Protein AF-A0A2I1K704-F1 (afdb_monomer)

Radius of gyration: 17.43 Å; Cα contacts (8 Å, |Δi|>4): 120; chains: 1; bounding box: 38×27×49 Å

Solvent-accessible surface area (backbone atoms only — not comparable to full-atom values): 9064 Å² total; per-residue (Å²): 136,83,79,51,75,68,55,53,51,51,34,57,56,40,32,76,75,56,49,44,52,71,34,35,68,72,48,46,39,66,59,34,56,77,68,71,54,87,78,80,78,61,71,91,63,57,50,34,64,41,24,32,30,24,40,39,27,51,38,53,75,79,45,90,46,68,68,57,39,50,52,35,50,53,33,17,44,50,34,57,73,78,40,94,66,55,69,71,59,50,54,39,32,54,50,34,51,50,54,52,49,56,50,53,49,52,53,49,50,55,49,52,69,75,55,69,80,70,80,62,92,59,81,52,71,57,58,52,54,53,51,48,41,58,75,68,40,57,91,47,40,70,60,48,54,53,52,53,53,56,49,55,51,56,58,65,74,73,110

Secondary structure (DSSP, 8-state):
-PPPHHHHHHHHHHHHTT--HHHHHHS-HHHHHHTT------GGG--HHHHHHHHHTTGGGG---HHHHHHHHHHHHHHHHHS---HHHHHHHHHHHHHHHHHHHHHHHHHHHHTTS---SS--HHHHHHHHHHHH-GGGHHHHHHHHHHHHHHHHHT-

Sequence (159 aa):
MTLSTLEKKRLIIACQFGHYFELVKTLPYQELQVNHIHITFNFKNIDTQVAFYMVVNGYLEAFSSSYQQETLLINANQYRQEHRVKVDDLDAFLDAIWTFYCQKMSEAETLSQKQGTIIQRHGSPKKLWNRLMEEQVPELETKRQAFLKAREVDETFKK

Foldseek 3Di:
DDDDPVRQVVQLVVLQVLPQQVVLQHAAPVVCVVVVNQGDHDLVSQALNSLLSCLLRQVLVSDPDPVSSLVSLQSVLVDVVVDPDDPVSVVSNVVSLVVVLVVQVVVQVVCCVVPPDPPPPPPRSNVVSVVSCVVRPVVCVVVVVVVVVVVVVVVVVVD

Mean predicted aligned error: 7.0 Å

pLDDT: mean 84.79, std 13.32, range [41.91, 97.06]

Nearest PDB structures (foldseek):
  2g3b-assembly1_A  TM=3.876E-01  e=5.326E+00  Rhodococcus jostii RHA1

Structure (mmCIF, N/CA/C/O backbone):
data_AF-A0A2I1K704-F1
#
_entry.id   AF-A0A2I1K704-F1
#
loop_
_atom_site.group_PDB
_atom_site.id
_atom_site.type_symbol
_atom_site.label_atom_id
_atom_site.label_alt_id
_atom_site.label_comp_id
_atom_site.label_asym_id
_atom_site.label_entity_id
_atom_site.label_seq_id
_atom_site.pdbx_PDB_ins_code
_atom_site.Cartn_x
_atom_site.Cartn_y
_atom_site.Cartn_z
_atom_site.occupancy
_atom_site.B_iso_or_equiv
_atom_site.auth_seq_id
_atom_site.auth_comp_id
_atom_site.auth_asym_id
_atom_site.auth_atom_id
_atom_site.pdbx_PDB_model_num
ATOM 1 N N . MET A 1 1 ? 0.895 -12.780 -17.506 1.00 48.69 1 MET A N 1
ATOM 2 C CA . MET A 1 1 ? 2.220 -13.182 -18.030 1.00 48.69 1 MET A CA 1
ATOM 3 C C . MET A 1 1 ? 3.218 -13.056 -16.893 1.00 48.69 1 MET A C 1
ATOM 5 O O . MET A 1 1 ? 3.200 -12.033 -16.225 1.00 48.69 1 MET A O 1
ATOM 9 N N . THR A 1 2 ? 4.025 -14.078 -16.626 1.00 70.38 2 THR A N 1
ATOM 10 C CA . THR A 1 2 ? 5.072 -14.032 -15.592 1.00 70.38 2 THR A CA 1
ATOM 11 C C . THR A 1 2 ? 6.338 -13.399 -16.164 1.00 70.38 2 THR A C 1
ATOM 13 O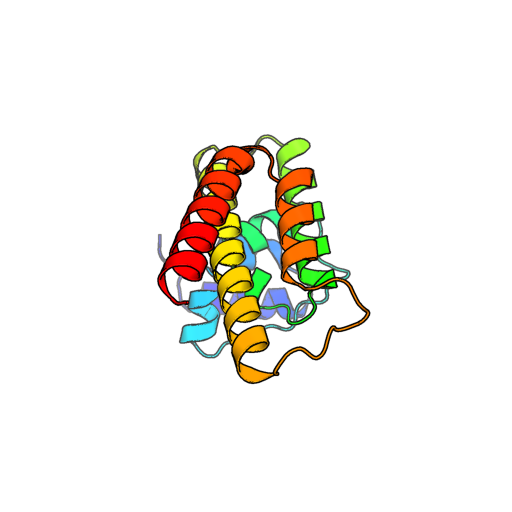 O . THR A 1 2 ? 6.835 -13.876 -17.184 1.00 70.38 2 THR A O 1
ATOM 16 N N . LEU A 1 3 ? 6.859 -12.353 -15.518 1.00 78.62 3 LEU A N 1
ATOM 17 C CA . LEU A 1 3 ? 8.123 -11.717 -15.904 1.00 78.62 3 LEU A CA 1
ATOM 18 C C . LEU A 1 3 ? 9.283 -12.719 -15.856 1.00 78.62 3 LEU A C 1
ATOM 20 O O . LEU A 1 3 ? 9.408 -13.494 -14.902 1.00 78.62 3 LEU A O 1
ATOM 24 N N . SER A 1 4 ? 10.166 -12.659 -16.850 1.00 87.38 4 SER A N 1
ATOM 25 C CA . SER A 1 4 ? 11.418 -13.411 -16.849 1.00 87.38 4 SER A CA 1
ATOM 26 C C . SER A 1 4 ? 12.365 -12.920 -15.749 1.00 87.38 4 SER A C 1
ATOM 28 O O . SER A 1 4 ? 12.327 -11.765 -15.314 1.00 87.38 4 SER A O 1
ATOM 30 N N . THR A 1 5 ? 13.290 -13.781 -15.324 1.00 84.94 5 THR A N 1
ATOM 31 C CA . THR A 1 5 ? 14.311 -13.437 -14.320 1.00 84.94 5 THR A CA 1
ATOM 32 C C . THR A 1 5 ? 15.142 -12.216 -14.724 1.00 84.94 5 THR A C 1
ATOM 34 O O . THR A 1 5 ? 15.524 -11.415 -13.871 1.00 84.94 5 THR A O 1
ATOM 37 N N . LEU A 1 6 ? 15.429 -12.055 -16.021 1.00 88.25 6 LEU A N 1
ATOM 38 C CA . LEU A 1 6 ? 16.191 -10.915 -16.530 1.00 88.25 6 LEU A CA 1
ATOM 39 C C . LEU A 1 6 ? 15.402 -9.607 -16.394 1.00 88.25 6 LEU A C 1
ATOM 41 O O . LEU A 1 6 ? 15.970 -8.599 -15.977 1.00 88.25 6 LEU A O 1
ATOM 45 N N . GLU A 1 7 ? 14.108 -9.621 -16.712 1.00 89.06 7 GLU A N 1
ATOM 46 C CA . GLU A 1 7 ? 13.237 -8.447 -16.586 1.00 89.06 7 GLU A CA 1
ATOM 47 C C . GLU A 1 7 ? 13.098 -8.021 -15.127 1.00 89.06 7 GLU A C 1
ATOM 49 O O . GLU A 1 7 ? 13.314 -6.852 -14.815 1.00 89.06 7 GLU A O 1
ATOM 54 N N . LYS A 1 8 ? 12.871 -8.974 -14.215 1.00 88.00 8 LYS A N 1
ATOM 55 C CA . LYS A 1 8 ? 12.820 -8.694 -12.771 1.00 88.00 8 LYS A CA 1
ATOM 56 C C . LYS A 1 8 ? 14.097 -8.012 -12.282 1.00 88.00 8 LYS A C 1
ATOM 58 O O . LYS A 1 8 ? 14.034 -6.979 -11.622 1.00 88.00 8 LYS A O 1
ATOM 63 N N . LYS A 1 9 ? 15.270 -8.535 -12.662 1.00 88.81 9 LYS A N 1
ATOM 64 C CA . LYS A 1 9 ? 16.565 -7.929 -12.306 1.00 88.81 9 LYS A CA 1
ATOM 65 C C . LYS A 1 9 ? 16.701 -6.501 -12.830 1.00 88.81 9 LYS A C 1
ATOM 67 O O . LYS A 1 9 ? 17.164 -5.635 -12.094 1.00 88.81 9 LYS A O 1
ATOM 72 N N . ARG A 1 10 ? 16.291 -6.241 -14.076 1.00 91.69 10 ARG A N 1
ATOM 73 C CA . ARG A 1 10 ? 16.336 -4.891 -14.662 1.00 91.69 10 ARG A CA 1
ATOM 74 C C . ARG A 1 10 ? 15.466 -3.908 -13.885 1.00 91.69 10 ARG A C 1
ATOM 76 O O . ARG A 1 10 ? 15.933 -2.813 -13.591 1.00 91.69 10 ARG A O 1
ATOM 83 N N . LEU A 1 11 ? 14.253 -4.313 -13.509 1.00 92.19 11 LEU A N 1
ATOM 84 C CA . LEU A 1 11 ? 13.343 -3.481 -12.719 1.00 92.19 11 LEU A CA 1
ATOM 85 C C . LEU A 1 11 ? 13.914 -3.161 -11.331 1.00 92.19 11 LEU A C 1
ATOM 87 O O . LEU A 1 11 ? 13.887 -2.009 -10.902 1.00 92.19 11 LEU A O 1
ATOM 91 N N . ILE A 1 12 ? 14.498 -4.157 -10.658 1.00 90.75 12 ILE A N 1
ATOM 92 C CA . ILE A 1 12 ? 15.136 -3.972 -9.345 1.00 90.75 12 ILE A CA 1
ATOM 93 C C . ILE A 1 12 ? 16.312 -2.994 -9.439 1.00 90.75 12 ILE A C 1
ATOM 95 O O . ILE A 1 12 ? 16.435 -2.100 -8.605 1.00 90.75 12 ILE A O 1
ATOM 99 N N . ILE A 1 13 ? 17.157 -3.128 -10.467 1.00 91.12 13 ILE A N 1
ATOM 100 C CA . ILE A 1 13 ? 18.277 -2.206 -10.698 1.00 91.12 13 ILE A CA 1
ATOM 101 C C . ILE A 1 13 ? 17.754 -0.792 -10.969 1.00 91.12 13 ILE A C 1
ATOM 103 O O . ILE A 1 13 ? 18.241 0.158 -10.366 1.00 91.12 13 ILE A O 1
ATOM 107 N N . ALA A 1 14 ? 16.735 -0.637 -11.819 1.00 90.94 14 ALA A N 1
ATOM 108 C CA . ALA A 1 14 ? 16.152 0.667 -12.138 1.00 90.94 14 ALA A CA 1
ATOM 109 C C . ALA A 1 14 ? 15.610 1.387 -10.887 1.00 90.94 14 ALA A C 1
ATOM 111 O O . ALA A 1 14 ? 15.775 2.601 -10.744 1.00 90.94 14 ALA A O 1
ATOM 112 N N . CYS A 1 15 ? 15.055 0.638 -9.930 1.00 90.88 15 CYS A N 1
ATOM 113 C CA . CYS A 1 15 ? 14.593 1.194 -8.659 1.00 90.88 15 CYS A CA 1
ATOM 114 C C . CYS A 1 15 ? 15.715 1.823 -7.831 1.00 90.88 15 CYS A C 1
ATOM 116 O O . CYS A 1 15 ? 15.479 2.820 -7.154 1.00 90.88 15 CYS A O 1
ATOM 118 N N . GLN A 1 16 ? 16.950 1.324 -7.916 1.00 87.50 16 GLN A N 1
ATOM 119 C CA . GLN A 1 16 ? 18.082 1.942 -7.211 1.00 87.50 16 GLN A CA 1
ATOM 120 C C . GLN A 1 16 ? 18.359 3.377 -7.688 1.00 87.50 16 GLN A C 1
ATOM 122 O O . GLN A 1 16 ? 18.922 4.174 -6.941 1.00 87.50 16 GLN A O 1
ATOM 127 N N . PHE A 1 17 ? 17.904 3.728 -8.893 1.00 89.75 17 PHE A N 1
ATOM 128 C CA . PHE A 1 17 ? 18.030 5.062 -9.485 1.00 89.75 17 PHE A CA 1
ATOM 129 C C . PHE A 1 17 ? 16.760 5.915 -9.358 1.00 89.75 17 PHE A C 1
ATOM 131 O O . PHE A 1 17 ? 16.688 7.000 -9.926 1.00 89.75 17 PHE A O 1
ATOM 138 N N . GLY A 1 18 ? 15.751 5.458 -8.611 1.00 88.94 18 GLY A N 1
ATOM 139 C CA . GLY A 1 18 ? 14.495 6.192 -8.438 1.00 88.94 18 GLY A CA 1
ATOM 140 C C . GLY A 1 18 ? 13.419 5.887 -9.480 1.00 88.94 18 GLY A C 1
ATOM 141 O O . GLY A 1 18 ? 12.355 6.495 -9.441 1.00 88.94 18 GLY A O 1
ATOM 142 N N . HIS A 1 19 ? 13.649 4.939 -10.392 1.00 92.75 19 HIS A N 1
ATOM 143 C CA . HIS A 1 19 ? 12.646 4.526 -11.376 1.00 92.75 19 HIS A CA 1
ATOM 144 C C . HIS A 1 19 ? 11.745 3.431 -10.797 1.00 92.75 19 HIS A C 1
ATOM 146 O O . HIS A 1 19 ? 11.935 2.245 -11.059 1.00 92.75 19 HIS A O 1
ATOM 152 N N . TYR A 1 20 ? 10.779 3.836 -9.973 1.00 94.44 20 TYR A N 1
ATOM 153 C CA . TYR A 1 20 ? 9.946 2.902 -9.208 1.00 94.44 20 TYR A CA 1
ATOM 154 C C . TYR A 1 20 ? 8.745 2.358 -9.975 1.00 94.44 20 TYR A C 1
ATOM 156 O O . TYR A 1 20 ? 8.358 1.216 -9.746 1.00 94.44 20 TYR A O 1
ATOM 164 N N . PHE A 1 21 ? 8.164 3.159 -10.871 1.00 94.62 21 PHE A N 1
ATOM 165 C CA . PHE A 1 21 ? 6.852 2.894 -11.465 1.00 94.62 21 PHE A CA 1
ATOM 166 C C . PHE A 1 21 ? 6.711 1.486 -12.059 1.00 94.62 21 PHE A C 1
ATOM 168 O O . PHE A 1 21 ? 5.820 0.738 -11.665 1.00 94.62 21 PHE A O 1
ATOM 175 N N . GLU A 1 22 ? 7.618 1.097 -12.956 1.00 93.81 22 GLU A N 1
ATOM 176 C CA . GLU A 1 22 ? 7.535 -0.203 -13.627 1.00 93.81 22 GLU A CA 1
ATOM 177 C C . GLU A 1 22 ? 7.684 -1.376 -12.652 1.00 93.81 22 GLU A C 1
ATOM 179 O O . GLU A 1 22 ? 7.024 -2.396 -12.822 1.00 93.81 22 GLU A O 1
ATOM 184 N N . LEU A 1 23 ? 8.490 -1.240 -11.593 1.00 94.25 23 LEU A N 1
ATOM 185 C CA . LEU A 1 23 ? 8.593 -2.276 -10.566 1.00 94.25 23 LEU A CA 1
ATOM 186 C C . LEU A 1 23 ? 7.288 -2.384 -9.774 1.00 94.25 23 LEU A C 1
ATOM 188 O O . LEU A 1 23 ? 6.709 -3.464 -9.700 1.00 94.25 23 LEU A O 1
ATOM 192 N N . VAL A 1 24 ? 6.813 -1.273 -9.207 1.00 94.38 24 VAL A N 1
ATOM 193 C CA . VAL A 1 24 ? 5.660 -1.292 -8.292 1.00 94.38 24 VAL A CA 1
ATOM 194 C C . VAL A 1 24 ? 4.355 -1.621 -9.003 1.00 94.38 24 VAL A C 1
ATOM 196 O O . VAL A 1 24 ? 3.417 -2.062 -8.359 1.00 94.38 24 VAL A O 1
ATOM 199 N N . LYS A 1 25 ? 4.287 -1.429 -10.322 1.00 93.06 25 LYS A N 1
ATOM 200 C CA . LYS A 1 25 ? 3.149 -1.816 -11.158 1.00 93.06 25 LYS A CA 1
ATOM 201 C C . LYS A 1 25 ? 3.146 -3.304 -11.516 1.00 93.06 25 LYS A C 1
ATOM 203 O O . LYS A 1 25 ? 2.088 -3.845 -11.823 1.00 93.06 25 LYS A O 1
ATOM 208 N N . THR A 1 26 ? 4.308 -3.956 -11.534 1.00 91.31 26 THR A N 1
ATOM 209 C CA . THR A 1 26 ? 4.448 -5.313 -12.088 1.00 91.31 26 THR A CA 1
ATOM 210 C C . THR A 1 26 ? 4.749 -6.387 -11.054 1.00 91.31 26 THR A C 1
ATOM 212 O O . THR A 1 26 ? 4.374 -7.538 -11.268 1.00 91.31 26 THR A O 1
ATOM 215 N N . LEU A 1 27 ? 5.421 -6.038 -9.955 1.00 92.00 27 LEU A N 1
ATOM 216 C CA . LEU A 1 27 ? 5.839 -6.980 -8.923 1.00 92.00 27 LEU A CA 1
ATOM 217 C C . LEU A 1 27 ? 5.154 -6.652 -7.594 1.00 92.00 27 LEU A C 1
ATOM 219 O O . LEU A 1 27 ? 5.372 -5.559 -7.066 1.00 92.00 27 LEU A O 1
ATOM 223 N N . PRO A 1 28 ? 4.383 -7.586 -7.013 1.00 93.31 28 PRO A N 1
ATOM 224 C CA . PRO A 1 28 ? 3.888 -7.472 -5.647 1.00 93.31 28 PRO A CA 1
ATOM 225 C C . PRO A 1 28 ? 5.029 -7.398 -4.630 1.00 93.31 28 PRO A C 1
ATOM 227 O O . PRO A 1 28 ? 6.036 -8.099 -4.761 1.00 93.31 28 PRO A O 1
ATOM 230 N N . TYR A 1 29 ? 4.860 -6.609 -3.567 1.00 93.56 29 TYR A N 1
ATOM 231 C CA . TYR A 1 29 ? 5.883 -6.472 -2.527 1.00 93.56 29 TYR A CA 1
ATOM 232 C C . TYR A 1 29 ? 6.218 -7.810 -1.846 1.00 93.56 29 TYR A C 1
ATOM 234 O O . TYR A 1 29 ? 7.386 -8.103 -1.581 1.00 93.56 29 TYR A O 1
ATOM 242 N N . GLN A 1 30 ? 5.215 -8.671 -1.653 1.00 92.06 30 GLN A N 1
ATOM 243 C CA . GLN A 1 30 ? 5.392 -10.013 -1.092 1.00 92.06 30 GLN A CA 1
ATOM 244 C C . GLN A 1 30 ? 6.373 -10.867 -1.910 1.00 92.06 30 GLN A C 1
ATOM 246 O O . GLN A 1 30 ? 7.143 -11.644 -1.349 1.00 92.06 30 GLN A O 1
ATOM 251 N N . GLU A 1 31 ? 6.399 -10.711 -3.236 1.00 91.88 31 GLU A N 1
ATOM 252 C CA . GLU A 1 31 ? 7.345 -11.444 -4.077 1.00 91.88 31 GLU A CA 1
ATOM 253 C C . GLU A 1 31 ? 8.789 -11.005 -3.799 1.00 91.88 31 GLU A C 1
ATOM 255 O O . GLU A 1 31 ? 9.693 -11.841 -3.747 1.00 91.88 31 GLU A O 1
ATOM 260 N N . LEU A 1 32 ? 9.018 -9.713 -3.551 1.00 91.31 32 LEU A N 1
ATOM 261 C CA . LEU A 1 32 ? 10.335 -9.216 -3.151 1.00 91.31 32 LEU A CA 1
ATOM 262 C C . LEU A 1 32 ? 10.744 -9.775 -1.786 1.00 91.31 32 LEU A C 1
ATOM 264 O O . LEU A 1 32 ? 11.887 -10.202 -1.626 1.00 91.31 32 LEU A O 1
ATOM 268 N N . GLN A 1 33 ? 9.809 -9.841 -0.833 1.00 91.94 33 GLN A N 1
ATOM 269 C CA . GLN A 1 33 ? 10.060 -10.409 0.494 1.00 91.94 33 GLN A CA 1
ATOM 270 C C . GLN A 1 33 ? 10.444 -11.895 0.427 1.00 91.94 33 GLN A C 1
ATOM 272 O O . GLN A 1 33 ? 11.455 -12.286 1.010 1.00 91.94 33 GLN A O 1
ATOM 277 N N . VAL A 1 34 ? 9.686 -12.714 -0.316 1.00 90.69 34 VAL A N 1
ATOM 278 C CA . VAL A 1 34 ? 9.942 -14.163 -0.471 1.00 90.69 34 VAL A CA 1
ATOM 279 C C . VAL A 1 34 ? 11.308 -14.436 -1.103 1.00 90.69 34 VAL A C 1
ATOM 281 O O . VAL A 1 34 ? 11.964 -15.417 -0.766 1.00 90.69 34 VAL A O 1
ATOM 284 N N . ASN A 1 35 ? 11.764 -13.554 -1.993 1.00 88.31 35 ASN A N 1
ATOM 285 C CA . ASN A 1 35 ? 13.072 -13.664 -2.637 1.00 88.31 35 ASN A CA 1
ATOM 286 C C . ASN A 1 35 ? 14.199 -12.941 -1.870 1.00 88.31 35 ASN A C 1
ATOM 288 O O . ASN A 1 35 ? 15.306 -12.826 -2.396 1.00 88.31 35 ASN A O 1
ATOM 292 N N . HIS A 1 36 ? 13.938 -12.445 -0.653 1.00 88.94 36 HIS A N 1
ATOM 293 C CA . HIS A 1 36 ? 14.889 -11.687 0.173 1.00 88.94 36 HIS A CA 1
ATOM 294 C C . HIS A 1 36 ? 15.500 -10.464 -0.539 1.00 88.94 36 HIS A C 1
ATOM 296 O O . HIS A 1 36 ? 16.671 -10.125 -0.357 1.00 88.94 36 HIS A O 1
ATOM 302 N N . ILE A 1 37 ? 14.703 -9.790 -1.370 1.00 88.69 37 ILE A N 1
ATOM 303 C CA . ILE A 1 37 ? 15.116 -8.611 -2.131 1.00 88.69 37 ILE A CA 1
ATOM 304 C C . ILE A 1 37 ? 14.733 -7.361 -1.344 1.00 88.69 37 ILE A C 1
ATOM 306 O O . ILE A 1 37 ? 13.562 -6.997 -1.244 1.00 88.69 37 ILE A O 1
ATOM 310 N N . HIS A 1 38 ? 15.740 -6.673 -0.812 1.00 86.44 38 HIS A N 1
ATOM 311 C CA . HIS A 1 38 ? 15.555 -5.419 -0.090 1.00 86.44 38 HIS A CA 1
ATOM 312 C C . HIS A 1 38 ? 15.750 -4.224 -1.027 1.00 86.44 38 HIS A C 1
ATOM 314 O O . HIS A 1 38 ? 16.827 -4.039 -1.596 1.00 86.44 38 HIS A O 1
ATOM 320 N N . ILE A 1 39 ? 14.709 -3.401 -1.173 1.00 87.69 39 ILE A N 1
ATOM 321 C CA . ILE A 1 39 ? 14.742 -2.162 -1.957 1.00 87.69 39 ILE A CA 1
ATOM 322 C C . ILE A 1 39 ? 14.582 -0.979 -1.006 1.00 87.69 39 ILE A C 1
ATOM 324 O O . ILE A 1 39 ? 13.611 -0.904 -0.255 1.00 87.69 39 ILE A O 1
ATOM 328 N N . THR A 1 40 ? 15.523 -0.039 -1.064 1.00 88.12 40 THR A N 1
ATOM 329 C CA . THR A 1 40 ? 15.423 1.231 -0.343 1.00 88.12 40 THR A CA 1
ATOM 330 C C . THR A 1 40 ? 14.722 2.254 -1.228 1.00 88.12 40 THR A C 1
ATOM 332 O O . THR A 1 40 ? 15.282 2.709 -2.226 1.00 88.12 40 THR A O 1
ATOM 335 N N . PHE A 1 41 ? 13.502 2.636 -0.859 1.00 90.94 41 PHE A N 1
ATOM 336 C CA . PHE A 1 41 ? 12.753 3.673 -1.564 1.00 90.94 41 PHE A CA 1
ATOM 337 C C . PHE A 1 41 ? 13.129 5.061 -1.044 1.00 90.94 41 PHE A C 1
ATOM 339 O O . PHE A 1 41 ? 12.995 5.357 0.145 1.00 90.94 41 PHE A O 1
ATOM 346 N N . ASN A 1 42 ? 13.567 5.945 -1.941 1.00 91.06 42 ASN A N 1
ATOM 347 C CA . ASN A 1 42 ? 13.688 7.359 -1.627 1.00 91.06 42 ASN A CA 1
ATOM 348 C C . ASN A 1 42 ? 12.299 7.989 -1.708 1.00 91.06 42 ASN A C 1
ATOM 350 O O . ASN A 1 42 ? 11.788 8.249 -2.795 1.00 91.06 42 ASN A O 1
ATOM 354 N N . PHE A 1 43 ? 11.717 8.264 -0.543 1.00 89.06 43 PHE A N 1
ATOM 355 C CA . PHE A 1 43 ? 10.359 8.785 -0.425 1.00 89.06 43 PHE A CA 1
ATOM 356 C C . PHE A 1 43 ? 10.114 10.069 -1.232 1.00 89.06 43 PHE A C 1
ATOM 358 O O . PHE A 1 43 ? 9.022 10.281 -1.743 1.00 89.06 43 PHE A O 1
ATOM 365 N N . LYS A 1 44 ? 11.143 10.911 -1.402 1.00 88.56 44 LYS A N 1
ATOM 366 C CA . LYS A 1 44 ? 11.042 12.163 -2.171 1.00 88.56 44 LYS A CA 1
ATOM 367 C C . LYS A 1 44 ? 10.804 11.947 -3.668 1.00 88.56 44 LYS A C 1
ATOM 369 O O . LYS A 1 44 ? 10.359 12.868 -4.339 1.00 88.56 44 LYS A O 1
ATOM 374 N N . ASN A 1 45 ? 11.116 10.757 -4.174 1.00 89.06 45 ASN A N 1
ATOM 375 C CA . ASN A 1 45 ? 10.995 10.401 -5.584 1.00 89.06 45 ASN A CA 1
ATOM 376 C C . ASN A 1 45 ? 9.709 9.601 -5.869 1.00 89.06 45 ASN A C 1
ATOM 378 O O . ASN A 1 45 ? 9.564 9.050 -6.956 1.00 89.06 45 ASN A O 1
ATOM 382 N N . ILE A 1 46 ? 8.804 9.482 -4.892 1.00 94.31 46 ILE A N 1
ATOM 383 C CA . ILE A 1 46 ? 7.527 8.786 -5.052 1.00 94.31 46 ILE A CA 1
ATOM 384 C C . ILE A 1 46 ? 6.456 9.821 -5.396 1.00 94.31 46 ILE A C 1
ATOM 386 O O . ILE A 1 46 ? 6.010 10.574 -4.530 1.00 94.31 46 ILE A O 1
ATOM 390 N N . ASP A 1 47 ? 6.059 9.860 -6.665 1.00 95.19 47 ASP A N 1
ATOM 391 C CA . ASP A 1 47 ? 4.908 10.645 -7.113 1.00 95.19 47 ASP A CA 1
ATOM 392 C C . ASP A 1 47 ? 3.572 9.947 -6.785 1.00 95.19 47 ASP A C 1
ATOM 394 O O . ASP A 1 47 ? 3.531 8.835 -6.250 1.00 95.19 47 ASP A O 1
ATOM 398 N N . THR A 1 48 ? 2.458 10.617 -7.086 1.00 96.44 48 THR A N 1
ATOM 399 C CA . THR A 1 48 ? 1.105 10.127 -6.785 1.00 96.44 48 THR A CA 1
ATOM 400 C C . THR A 1 48 ? 0.761 8.844 -7.547 1.00 96.44 48 THR A C 1
ATOM 402 O O . THR A 1 48 ? 0.117 7.952 -6.991 1.00 96.44 48 THR A O 1
ATOM 405 N N . GLN A 1 49 ? 1.244 8.690 -8.782 1.00 96.12 49 GLN A N 1
ATOM 406 C CA . GLN A 1 49 ? 1.020 7.491 -9.587 1.00 96.12 49 GLN A CA 1
ATOM 407 C C . GLN A 1 49 ? 1.792 6.293 -9.028 1.00 96.12 49 GLN A C 1
ATOM 409 O O . GLN A 1 49 ? 1.235 5.206 -8.872 1.00 96.12 49 GLN A O 1
ATOM 414 N N . VAL A 1 50 ? 3.071 6.477 -8.706 1.00 96.81 50 VAL A N 1
ATOM 415 C CA . VAL A 1 50 ? 3.896 5.460 -8.050 1.00 96.81 50 VAL A CA 1
ATOM 416 C C . VAL A 1 50 ? 3.273 5.074 -6.713 1.00 96.81 50 VAL A C 1
ATOM 418 O O . VAL A 1 50 ? 3.156 3.883 -6.434 1.00 96.81 50 VAL A O 1
ATOM 421 N N . ALA A 1 51 ? 2.816 6.049 -5.921 1.00 97.06 51 ALA A N 1
ATOM 422 C CA . ALA A 1 51 ? 2.139 5.797 -4.652 1.00 97.06 51 ALA A CA 1
ATOM 423 C C . ALA A 1 51 ? 0.889 4.922 -4.835 1.00 97.06 51 ALA A C 1
ATOM 425 O O . ALA A 1 51 ? 0.697 3.971 -4.079 1.00 97.06 51 ALA A O 1
ATOM 426 N N . PHE A 1 52 ? 0.081 5.179 -5.868 1.00 97.00 52 PHE A N 1
ATOM 427 C CA . PHE A 1 52 ? -1.090 4.362 -6.182 1.00 97.00 52 PHE A CA 1
ATOM 428 C C . PHE A 1 52 ? -0.737 2.887 -6.399 1.00 97.00 52 PHE A C 1
ATOM 430 O O . PHE A 1 52 ? -1.264 2.018 -5.702 1.00 97.00 52 PHE A O 1
ATOM 437 N N . TYR A 1 53 ? 0.209 2.596 -7.293 1.00 96.69 53 TYR A N 1
ATOM 438 C CA . TYR A 1 53 ? 0.608 1.210 -7.557 1.00 96.69 53 TYR A CA 1
ATOM 439 C C . TYR A 1 53 ? 1.393 0.580 -6.402 1.00 96.69 53 TYR A C 1
ATOM 441 O O . TYR A 1 53 ? 1.309 -0.629 -6.200 1.00 96.69 53 TYR A O 1
ATOM 449 N N . MET A 1 54 ? 2.101 1.381 -5.600 1.00 97.00 54 MET A N 1
ATOM 450 C CA . MET A 1 54 ? 2.683 0.918 -4.342 1.00 97.00 54 MET A CA 1
ATOM 451 C C . MET A 1 54 ? 1.604 0.413 -3.384 1.00 97.00 54 MET A C 1
ATOM 453 O O . MET A 1 54 ? 1.771 -0.659 -2.808 1.00 97.00 54 MET A O 1
ATOM 457 N N . VAL A 1 55 ? 0.493 1.138 -3.229 1.00 95.75 55 VAL A N 1
ATOM 458 C CA . VAL A 1 55 ? -0.615 0.693 -2.375 1.00 95.75 55 VAL A CA 1
ATOM 459 C C . VAL A 1 55 ? -1.262 -0.570 -2.941 1.00 95.75 55 VAL A C 1
ATOM 461 O O . VAL A 1 55 ? -1.349 -1.557 -2.216 1.00 95.75 55 VAL A O 1
ATOM 464 N N . VAL A 1 56 ? -1.623 -0.578 -4.230 1.00 96.19 56 VAL A N 1
ATOM 465 C CA . VAL A 1 56 ? -2.227 -1.743 -4.913 1.00 96.19 56 VAL A CA 1
ATOM 466 C C . VAL A 1 56 ? -1.399 -3.014 -4.710 1.00 96.19 56 VAL A C 1
ATOM 468 O O . VAL A 1 56 ? -1.945 -4.073 -4.421 1.00 96.19 56 VAL A O 1
ATOM 471 N N . ASN A 1 57 ? -0.073 -2.911 -4.819 1.00 95.81 57 ASN A N 1
ATOM 472 C CA . ASN A 1 57 ? 0.832 -4.057 -4.752 1.00 95.81 57 ASN A CA 1
ATOM 473 C C . ASN A 1 57 ? 1.465 -4.284 -3.364 1.00 95.81 57 ASN A C 1
ATOM 475 O O . ASN A 1 57 ? 2.463 -5.001 -3.252 1.00 95.81 57 ASN A O 1
ATOM 479 N N . GLY A 1 58 ? 0.897 -3.699 -2.304 1.00 93.62 58 GLY A N 1
ATOM 480 C CA . GLY A 1 58 ? 1.245 -4.016 -0.912 1.00 93.62 58 GLY A CA 1
ATOM 481 C C . GLY A 1 58 ? 2.551 -3.402 -0.393 1.00 93.62 58 GLY A C 1
ATOM 482 O O . GLY A 1 58 ? 3.066 -3.819 0.641 1.00 93.62 58 GLY A O 1
ATOM 483 N N . TYR A 1 59 ? 3.100 -2.388 -1.061 1.00 94.94 59 TYR A N 1
ATOM 484 C CA . TYR A 1 59 ? 4.360 -1.746 -0.665 1.00 94.94 59 TYR A CA 1
ATOM 485 C C . TYR A 1 59 ? 4.247 -0.852 0.576 1.00 94.94 59 TYR A C 1
ATOM 487 O O . TYR A 1 59 ? 5.272 -0.371 1.053 1.00 94.94 59 TYR A O 1
ATOM 495 N N . LEU A 1 60 ? 3.055 -0.638 1.148 1.00 93.25 60 LEU A N 1
ATOM 496 C CA . LEU A 1 60 ? 2.916 0.071 2.431 1.00 93.25 60 LEU A CA 1
ATOM 497 C C . LEU A 1 60 ? 3.742 -0.590 3.549 1.00 93.25 60 LEU A C 1
ATOM 499 O O . LEU A 1 60 ? 4.284 0.104 4.410 1.00 93.25 60 LEU A O 1
ATOM 503 N N . GLU A 1 61 ? 3.907 -1.914 3.497 1.00 90.50 61 GLU A N 1
ATOM 504 C CA . GLU A 1 61 ? 4.750 -2.677 4.424 1.00 90.50 61 GLU A CA 1
ATOM 505 C C . GLU A 1 61 ? 6.248 -2.369 4.295 1.00 90.50 61 GLU A C 1
ATOM 507 O O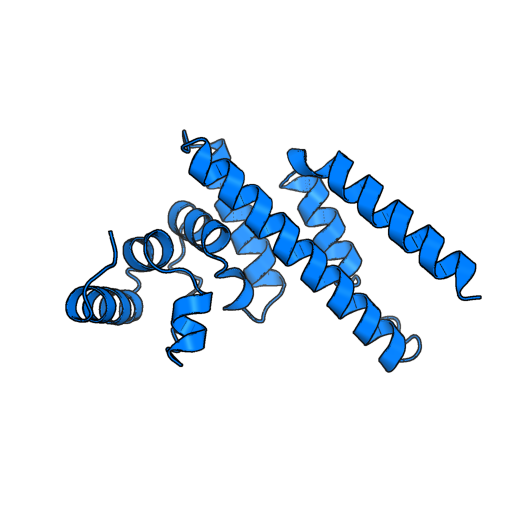 . GLU A 1 61 ? 6.999 -2.569 5.250 1.00 90.50 61 GLU A O 1
ATOM 512 N N . ALA A 1 62 ? 6.697 -1.846 3.149 1.00 91.00 62 ALA A N 1
ATOM 513 C CA . ALA A 1 62 ? 8.096 -1.483 2.936 1.00 91.00 62 ALA A CA 1
ATOM 514 C C . ALA A 1 62 ? 8.533 -0.273 3.778 1.00 91.00 62 ALA A C 1
ATOM 516 O O 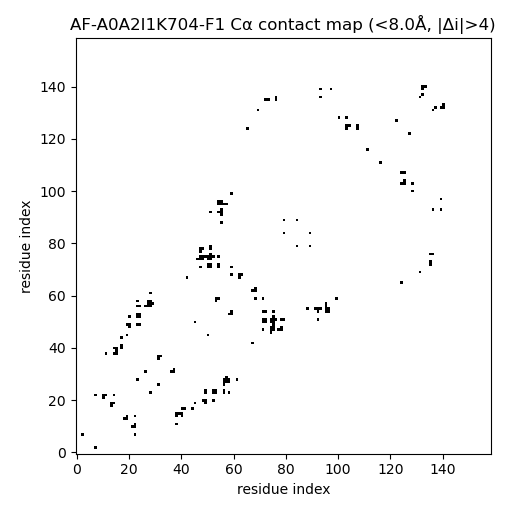. ALA A 1 62 ? 9.730 -0.026 3.935 1.00 91.00 62 ALA A O 1
ATOM 517 N N . PHE A 1 63 ? 7.578 0.485 4.323 1.00 91.25 63 PHE A N 1
ATOM 518 C CA . PHE A 1 63 ? 7.827 1.696 5.093 1.00 91.25 63 PHE A CA 1
ATOM 519 C C . PHE A 1 63 ? 7.544 1.440 6.568 1.00 91.25 63 PHE A C 1
ATOM 521 O O . PHE A 1 63 ? 6.443 1.052 6.938 1.00 91.25 63 PHE A O 1
ATOM 528 N N . SER A 1 64 ? 8.521 1.695 7.438 1.00 85.50 64 SER A N 1
ATOM 529 C CA . SER A 1 64 ? 8.356 1.542 8.891 1.00 85.50 64 SER A CA 1
ATOM 530 C C . SER A 1 64 ? 7.722 2.764 9.564 1.00 85.50 64 SER A C 1
ATOM 532 O O . SER A 1 64 ? 7.196 2.661 10.670 1.00 85.50 64 SER A O 1
ATOM 534 N N . SER A 1 65 ? 7.766 3.929 8.911 1.00 88.62 65 SER A N 1
ATOM 535 C CA . SER A 1 65 ? 7.225 5.179 9.443 1.00 88.62 65 SER A CA 1
ATOM 536 C C . SER A 1 65 ? 5.732 5.311 9.149 1.00 88.62 65 SER A C 1
ATOM 538 O O . SER A 1 65 ? 5.336 5.372 7.984 1.00 88.62 65 SER A O 1
ATOM 540 N N . SER A 1 66 ? 4.912 5.459 10.196 1.00 85.06 66 SER A N 1
ATOM 541 C CA . SER A 1 66 ? 3.474 5.733 10.053 1.00 85.06 66 SER A CA 1
ATOM 542 C C . SER A 1 66 ? 3.201 6.981 9.211 1.00 85.06 66 SER A C 1
ATOM 544 O O . SER A 1 66 ? 2.259 6.993 8.433 1.00 85.06 66 SER A O 1
ATOM 546 N N . TYR A 1 67 ? 4.058 8.003 9.312 1.00 87.06 67 TYR A N 1
ATOM 547 C CA . TYR A 1 67 ? 3.938 9.226 8.513 1.00 87.06 67 TYR A CA 1
ATOM 548 C C . TYR A 1 67 ? 4.166 8.970 7.015 1.00 87.06 67 TYR A C 1
ATOM 550 O O . TYR A 1 67 ? 3.470 9.528 6.169 1.00 87.06 67 TYR A O 1
ATOM 558 N N . GLN A 1 68 ? 5.130 8.108 6.671 1.00 91.81 68 GLN A N 1
ATOM 559 C CA . GLN A 1 68 ? 5.373 7.724 5.277 1.00 91.81 68 GLN A CA 1
ATOM 560 C C . GLN A 1 68 ? 4.216 6.887 4.725 1.00 91.81 68 GLN A C 1
ATOM 562 O O . GLN A 1 68 ? 3.783 7.126 3.603 1.00 91.81 68 GLN A O 1
ATOM 567 N N . GLN A 1 69 ? 3.692 5.952 5.522 1.00 92.19 69 GLN A N 1
ATOM 568 C CA . GLN A 1 69 ? 2.522 5.147 5.156 1.00 92.19 69 GLN A CA 1
ATOM 569 C C . GLN A 1 69 ? 1.285 6.028 4.921 1.00 92.19 69 GLN A C 1
ATOM 571 O O . GLN A 1 69 ? 0.602 5.873 3.912 1.00 92.19 69 GLN A O 1
ATOM 576 N N . GLU A 1 70 ? 1.032 6.985 5.815 1.00 90.88 70 GLU A N 1
ATOM 577 C CA . GLU A 1 70 ? -0.053 7.961 5.695 1.00 90.88 70 GLU A CA 1
ATOM 578 C C . GLU A 1 70 ? 0.088 8.808 4.427 1.00 90.88 70 GLU A C 1
ATOM 580 O O . GLU A 1 70 ? -0.834 8.881 3.617 1.00 90.88 70 GLU A O 1
ATOM 585 N N . THR A 1 71 ? 1.269 9.393 4.215 1.00 92.38 71 THR A N 1
ATOM 586 C CA . THR A 1 71 ? 1.535 10.246 3.050 1.00 92.38 71 THR A CA 1
ATOM 587 C C . THR A 1 71 ? 1.399 9.466 1.739 1.00 92.38 71 THR A C 1
ATOM 589 O O . THR A 1 71 ? 0.860 9.991 0.768 1.00 92.38 71 THR A O 1
ATOM 592 N N . LEU A 1 72 ? 1.832 8.200 1.699 1.00 94.81 72 LEU A N 1
ATOM 593 C CA . LEU A 1 72 ? 1.627 7.334 0.533 1.00 94.81 72 LEU A CA 1
ATOM 594 C C . LEU A 1 72 ? 0.153 7.118 0.236 1.00 94.81 72 LEU A C 1
ATOM 596 O O . LEU A 1 72 ? -0.242 7.203 -0.921 1.00 94.81 72 LEU A O 1
ATOM 600 N N . LEU A 1 73 ? -0.652 6.856 1.263 1.00 94.06 73 LEU A N 1
ATOM 601 C CA . LEU A 1 73 ? -2.078 6.630 1.085 1.00 94.06 73 LEU A CA 1
ATOM 602 C C . LEU A 1 73 ? -2.786 7.897 0.594 1.00 94.06 73 LEU A C 1
ATOM 604 O O . LEU A 1 73 ? -3.592 7.809 -0.327 1.00 94.06 73 LEU A O 1
ATOM 608 N N . ILE A 1 74 ? -2.439 9.069 1.136 1.00 93.56 74 ILE A N 1
ATOM 609 C CA . ILE A 1 74 ? -2.957 10.363 0.662 1.00 93.56 74 ILE A CA 1
ATOM 610 C C . ILE A 1 74 ? -2.583 10.584 -0.811 1.00 93.56 74 ILE A C 1
ATOM 612 O O . ILE A 1 74 ? -3.456 10.852 -1.633 1.00 93.56 74 ILE A O 1
ATOM 616 N N . ASN A 1 75 ? -1.309 10.406 -1.174 1.00 95.44 75 ASN A N 1
ATOM 617 C CA . ASN A 1 75 ? -0.835 10.594 -2.550 1.00 95.44 75 ASN A CA 1
ATOM 618 C C . ASN A 1 75 ? -1.484 9.603 -3.530 1.00 95.44 75 ASN A C 1
ATOM 620 O O . ASN A 1 75 ? -1.857 9.967 -4.644 1.00 95.44 75 ASN A O 1
ATOM 624 N N . ALA A 1 76 ? -1.641 8.348 -3.113 1.00 95.38 76 ALA A N 1
ATOM 625 C CA . ALA A 1 76 ? -2.307 7.317 -3.893 1.00 95.38 76 ALA A CA 1
ATOM 626 C C . ALA A 1 76 ? -3.800 7.623 -4.096 1.00 95.38 76 ALA A C 1
ATOM 628 O O . ALA A 1 76 ? -4.339 7.437 -5.189 1.00 95.38 76 ALA A O 1
ATOM 629 N N . ASN A 1 77 ? -4.459 8.130 -3.051 1.00 93.12 77 ASN A N 1
ATOM 630 C CA . ASN A 1 77 ? -5.846 8.564 -3.105 1.00 93.12 77 ASN A CA 1
ATOM 631 C C . ASN A 1 77 ? -6.028 9.758 -4.055 1.00 93.12 77 ASN A C 1
ATOM 633 O O . ASN A 1 77 ? -6.931 9.758 -4.889 1.00 93.12 77 ASN A O 1
ATOM 637 N N . GLN A 1 78 ? -5.124 10.736 -3.989 1.00 94.44 78 GLN A N 1
ATOM 638 C CA . GLN A 1 78 ? -5.109 11.868 -4.910 1.00 94.44 78 GLN A CA 1
ATOM 639 C C . GLN A 1 78 ? -5.020 11.395 -6.369 1.00 94.44 78 GLN A C 1
ATOM 641 O O . GLN A 1 78 ? -5.815 11.822 -7.205 1.00 94.44 78 GLN A O 1
ATOM 646 N N . TYR A 1 79 ? -4.123 10.448 -6.674 1.00 95.69 79 TYR A N 1
ATOM 647 C CA . TYR A 1 79 ? -3.989 9.914 -8.031 1.00 95.69 79 TYR A CA 1
ATOM 648 C C . TYR A 1 79 ? -5.304 9.341 -8.570 1.00 95.69 79 TYR A C 1
ATOM 650 O O . TYR A 1 79 ? -5.726 9.719 -9.663 1.00 95.69 79 TYR A O 1
ATOM 658 N N . ARG A 1 80 ? -5.980 8.470 -7.807 1.00 91.75 80 ARG A N 1
ATOM 659 C CA . ARG A 1 80 ? -7.239 7.846 -8.258 1.00 91.75 80 ARG A CA 1
ATOM 660 C C . ARG A 1 80 ? -8.409 8.827 -8.373 1.00 91.75 80 ARG A C 1
ATOM 662 O O . ARG A 1 80 ? -9.347 8.548 -9.109 1.00 91.75 80 ARG A O 1
ATOM 669 N N . GLN A 1 81 ? -8.377 9.942 -7.643 1.00 90.50 81 GLN A N 1
ATOM 670 C CA . GLN A 1 81 ? -9.394 10.993 -7.745 1.00 90.50 81 GLN A CA 1
ATOM 671 C C . GLN A 1 81 ? -9.179 11.862 -8.988 1.00 90.50 81 GLN A C 1
ATOM 673 O O . GLN A 1 81 ? -10.139 12.268 -9.639 1.00 90.50 81 GLN A O 1
ATOM 678 N N . GLU A 1 82 ? -7.920 12.127 -9.334 1.00 93.56 82 GLU A N 1
ATOM 679 C CA . GLU A 1 82 ? -7.549 12.972 -10.473 1.00 93.56 82 GLU A CA 1
ATOM 680 C C . GLU A 1 82 ? -7.518 12.207 -11.808 1.00 93.56 82 GLU A C 1
ATOM 682 O O . GLU A 1 82 ? -7.595 12.818 -12.875 1.00 93.56 82 GLU A O 1
ATOM 687 N N . HIS A 1 83 ? -7.413 10.874 -11.774 1.00 92.19 83 HIS A N 1
ATOM 688 C CA . HIS A 1 83 ? -7.187 10.045 -12.958 1.00 92.19 83 HIS A CA 1
ATOM 689 C C . HIS A 1 83 ? -8.237 8.943 -13.097 1.00 92.19 83 HIS A C 1
ATOM 691 O O . HIS A 1 83 ? -8.703 8.356 -12.126 1.00 92.19 83 HIS A O 1
ATOM 697 N N . ARG A 1 84 ? -8.567 8.587 -14.345 1.00 87.75 84 ARG A N 1
ATOM 698 C CA . ARG A 1 84 ? -9.382 7.397 -14.623 1.00 87.75 84 ARG A CA 1
ATOM 699 C C . ARG A 1 84 ? -8.546 6.137 -14.429 1.00 87.75 84 ARG A C 1
ATOM 701 O O . ARG A 1 84 ? -7.778 5.753 -15.309 1.00 87.75 84 ARG A O 1
ATOM 708 N N . VAL A 1 85 ? -8.729 5.499 -13.284 1.00 89.50 85 VAL A N 1
ATOM 709 C CA . VAL A 1 85 ? -8.150 4.196 -12.950 1.00 89.50 85 VAL A CA 1
ATOM 710 C C . VAL A 1 85 ? -9.065 3.079 -13.467 1.00 89.50 85 VAL A C 1
ATOM 712 O O . VAL A 1 85 ? -10.278 3.265 -13.588 1.00 89.50 85 VAL A O 1
ATOM 715 N N . LYS A 1 86 ? -8.496 1.923 -13.828 1.00 90.06 86 LYS A N 1
ATOM 716 C CA . LYS A 1 86 ? -9.294 0.749 -14.210 1.00 90.06 86 LYS A CA 1
ATOM 717 C C . LYS A 1 86 ? -10.044 0.212 -12.994 1.00 90.06 86 LYS A C 1
ATOM 719 O O . LYS A 1 86 ? -9.540 0.297 -11.882 1.00 90.06 86 LYS A O 1
ATOM 724 N N . VAL A 1 87 ? -11.211 -0.387 -13.219 1.00 87.88 87 VAL A N 1
ATOM 725 C CA . VAL A 1 87 ? -12.026 -0.958 -12.133 1.00 87.88 87 VAL A CA 1
ATOM 726 C C . VAL A 1 87 ? -11.230 -2.001 -11.345 1.00 87.88 87 VAL A C 1
ATOM 728 O O . VAL A 1 87 ? -11.134 -1.880 -10.132 1.00 87.88 87 VAL A O 1
ATOM 731 N N . ASP A 1 88 ? -10.543 -2.917 -12.032 1.00 91.12 88 ASP A N 1
ATOM 732 C CA . ASP A 1 88 ? -9.720 -3.947 -11.381 1.00 91.12 88 ASP A CA 1
ATOM 733 C C . ASP A 1 88 ? -8.615 -3.355 -10.483 1.00 91.12 88 ASP A C 1
ATOM 735 O O . ASP A 1 88 ? -8.365 -3.850 -9.386 1.00 91.12 88 ASP A O 1
ATOM 739 N N . ASP A 1 89 ? -7.967 -2.271 -10.927 1.00 91.38 89 ASP A N 1
ATOM 740 C CA . ASP A 1 89 ? -6.916 -1.595 -10.155 1.00 91.38 89 ASP A CA 1
ATOM 741 C C . ASP A 1 89 ? -7.508 -0.844 -8.945 1.00 91.38 89 ASP A C 1
ATOM 743 O O . ASP A 1 89 ? -6.867 -0.742 -7.900 1.00 91.38 89 ASP A O 1
ATOM 747 N N . LEU A 1 90 ? -8.733 -0.319 -9.070 1.00 91.31 90 LEU A N 1
ATOM 748 C CA . LEU A 1 90 ? -9.456 0.331 -7.977 1.00 91.31 90 LEU A CA 1
ATOM 749 C C . LEU A 1 90 ? -9.892 -0.682 -6.912 1.00 91.31 90 LEU A C 1
ATOM 751 O O . LEU A 1 90 ? -9.698 -0.427 -5.725 1.00 91.31 90 LEU A O 1
ATOM 755 N N . ASP A 1 91 ? -10.438 -1.826 -7.318 1.00 92.31 91 ASP A N 1
ATOM 756 C CA . ASP A 1 91 ? -10.836 -2.885 -6.388 1.00 92.31 91 ASP A CA 1
ATOM 757 C C . ASP A 1 91 ? -9.610 -3.420 -5.635 1.00 92.31 91 ASP A C 1
ATOM 759 O O . ASP A 1 91 ? -9.615 -3.490 -4.404 1.00 92.31 91 ASP A O 1
ATOM 763 N N . ALA A 1 92 ? -8.507 -3.670 -6.351 1.00 93.06 92 ALA A N 1
ATOM 764 C CA . ALA A 1 92 ? -7.243 -4.079 -5.744 1.00 93.06 92 ALA A CA 1
ATOM 765 C C . ALA A 1 92 ? -6.685 -3.022 -4.774 1.00 93.06 92 ALA A C 1
ATOM 767 O O . ALA A 1 92 ? -6.172 -3.364 -3.708 1.00 93.06 92 ALA A O 1
ATOM 768 N N . PHE A 1 93 ? -6.816 -1.734 -5.104 1.00 94.00 93 PHE A N 1
ATOM 769 C CA . PHE A 1 93 ? -6.439 -0.638 -4.212 1.00 94.00 93 PHE A CA 1
ATOM 770 C C . PHE A 1 93 ? -7.244 -0.661 -2.904 1.00 94.00 93 PHE A C 1
ATOM 772 O O . PHE A 1 93 ? -6.662 -0.590 -1.818 1.00 94.00 93 PHE A O 1
ATOM 779 N N . LEU A 1 94 ? -8.572 -0.783 -2.993 1.00 93.62 94 LEU A N 1
ATOM 780 C CA . LEU A 1 94 ? -9.454 -0.819 -1.824 1.00 93.62 94 LEU A CA 1
ATOM 781 C C . LEU A 1 94 ? -9.180 -2.049 -0.947 1.00 93.62 94 LEU A C 1
ATOM 783 O O . LEU A 1 94 ? -9.111 -1.930 0.280 1.00 93.62 94 LEU A O 1
ATOM 787 N N . ASP A 1 95 ? -8.965 -3.212 -1.560 1.00 93.62 95 ASP A N 1
ATOM 788 C CA . ASP A 1 95 ? -8.649 -4.446 -0.842 1.00 93.62 95 ASP A CA 1
ATOM 789 C C . ASP A 1 95 ? -7.279 -4.395 -0.159 1.00 93.62 95 ASP A C 1
ATOM 791 O O . ASP A 1 95 ? -7.152 -4.820 0.997 1.00 93.62 95 ASP A O 1
ATOM 795 N N . ALA A 1 96 ? -6.266 -3.827 -0.818 1.00 93.12 96 ALA A N 1
ATOM 796 C CA . ALA A 1 96 ? -4.939 -3.658 -0.236 1.00 93.12 96 ALA A CA 1
ATOM 797 C C . ALA A 1 96 ? -4.980 -2.736 0.992 1.00 93.12 96 ALA A C 1
ATOM 799 O O . ALA A 1 96 ? -4.446 -3.082 2.050 1.00 93.12 96 ALA A O 1
ATO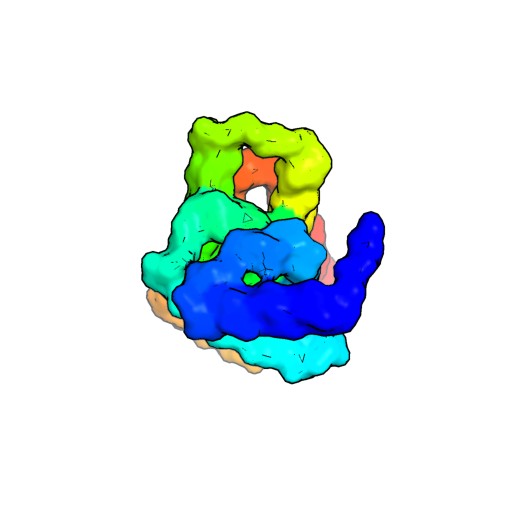M 800 N N . ILE A 1 97 ? -5.682 -1.600 0.894 1.00 92.81 97 ILE A N 1
ATOM 801 C CA . ILE A 1 97 ? -5.864 -0.683 2.026 1.00 92.81 97 ILE A CA 1
ATOM 802 C C . ILE A 1 97 ? -6.609 -1.364 3.166 1.00 92.81 97 ILE A C 1
ATOM 804 O O . ILE A 1 97 ? -6.194 -1.261 4.321 1.00 92.81 97 ILE A O 1
ATOM 808 N N . TRP A 1 98 ? -7.701 -2.066 2.861 1.00 93.75 98 TRP A N 1
ATOM 809 C CA . TRP A 1 98 ? -8.484 -2.752 3.880 1.00 93.75 98 TRP A CA 1
ATOM 810 C C . TRP A 1 98 ? -7.655 -3.805 4.622 1.00 93.75 98 TRP A C 1
ATOM 812 O O . TRP A 1 98 ? -7.669 -3.860 5.853 1.00 93.75 98 TRP A O 1
ATOM 822 N N . THR A 1 99 ? -6.894 -4.606 3.878 1.00 92.12 99 THR A N 1
ATOM 823 C CA . THR A 1 99 ? -6.008 -5.634 4.433 1.00 92.12 99 THR A CA 1
ATOM 824 C C . THR A 1 99 ? -4.970 -5.011 5.364 1.00 92.12 99 THR A C 1
ATOM 826 O O . THR A 1 99 ? -4.828 -5.437 6.514 1.00 92.12 99 THR A O 1
ATOM 829 N N . PHE A 1 100 ? -4.315 -3.938 4.914 1.00 90.75 100 PHE A N 1
ATOM 830 C CA . PHE A 1 100 ? -3.324 -3.224 5.712 1.00 90.75 100 PHE A CA 1
ATOM 831 C C . PHE A 1 100 ? -3.936 -2.590 6.971 1.00 90.75 100 PHE A C 1
ATOM 833 O O . PHE A 1 100 ? -3.371 -2.680 8.063 1.00 90.75 100 PHE A O 1
ATOM 840 N N . TYR A 1 101 ? -5.130 -2.003 6.855 1.00 90.44 101 TYR A N 1
ATOM 841 C CA . TYR A 1 101 ? -5.874 -1.459 7.989 1.00 90.44 101 TYR A CA 1
ATOM 842 C C . TYR A 1 101 ? -6.170 -2.539 9.039 1.00 90.44 101 TYR A C 1
ATOM 844 O O . TYR A 1 101 ? -5.866 -2.352 10.220 1.00 90.44 101 TYR A O 1
ATOM 852 N N . CYS A 1 102 ? -6.702 -3.696 8.630 1.00 89.38 102 CYS A N 1
ATOM 853 C CA . CYS A 1 102 ? -6.966 -4.811 9.542 1.00 89.38 102 CYS A CA 1
ATOM 854 C C . CYS A 1 102 ? -5.698 -5.256 10.286 1.00 89.38 102 CYS A C 1
ATOM 856 O O . CYS A 1 102 ? -5.744 -5.447 11.508 1.00 89.38 102 CYS A O 1
ATOM 858 N N . GLN A 1 103 ? -4.567 -5.354 9.580 1.00 89.00 103 GLN A N 1
ATOM 859 C CA . GLN A 1 103 ? -3.273 -5.673 10.180 1.00 89.00 103 GLN A CA 1
ATOM 860 C C . GLN A 1 103 ? -2.864 -4.633 11.230 1.00 89.00 103 GLN A C 1
ATOM 862 O O . GLN A 1 103 ? -2.581 -4.997 12.374 1.00 89.00 103 GLN A O 1
ATOM 867 N N . LYS A 1 104 ? -2.899 -3.336 10.896 1.00 86.81 104 LYS A N 1
ATOM 868 C CA . LYS A 1 104 ? -2.512 -2.257 11.823 1.00 86.81 104 LYS A CA 1
ATOM 869 C C . LYS A 1 104 ? -3.375 -2.219 13.078 1.00 86.81 104 LYS A C 1
ATOM 871 O O . LYS A 1 104 ? -2.868 -1.988 14.177 1.00 86.81 104 LYS A O 1
ATOM 876 N N . MET A 1 105 ? -4.665 -2.500 12.939 1.00 86.00 105 MET A N 1
ATOM 877 C CA . MET A 1 105 ? -5.581 -2.580 14.075 1.00 86.00 105 MET A CA 1
ATOM 878 C C . MET A 1 105 ? -5.263 -3.776 14.983 1.00 86.00 105 MET A C 1
ATOM 880 O O . MET A 1 105 ? -5.311 -3.650 16.204 1.00 86.00 105 MET A O 1
ATOM 884 N N . SER A 1 106 ? -4.893 -4.925 14.409 1.00 85.50 106 SER A N 1
ATOM 885 C CA . SER A 1 106 ? -4.450 -6.102 15.171 1.00 85.50 106 SER A CA 1
ATOM 886 C C . SER A 1 106 ? -3.115 -5.879 15.898 1.00 85.50 106 SER A C 1
ATOM 888 O O . SER A 1 106 ? -2.966 -6.247 17.067 1.00 85.50 106 SER A O 1
ATOM 890 N N . GLU A 1 107 ? -2.148 -5.235 15.237 1.00 84.00 107 GLU A N 1
ATOM 891 C CA . GLU A 1 107 ? -0.853 -4.870 15.830 1.00 84.00 107 GLU A CA 1
ATOM 892 C C . GLU A 1 107 ? -1.037 -3.930 17.032 1.00 84.00 107 GLU A C 1
ATOM 894 O O . GLU A 1 107 ? -0.454 -4.156 18.097 1.00 84.00 107 GLU A O 1
ATOM 899 N N . ALA A 1 108 ? -1.894 -2.913 16.893 1.00 79.94 108 ALA A N 1
ATOM 900 C CA . ALA A 1 108 ? -2.180 -1.952 17.955 1.00 79.94 108 ALA A CA 1
ATOM 901 C C . ALA A 1 108 ? -2.802 -2.608 19.201 1.00 79.94 108 ALA A C 1
ATOM 903 O O . ALA A 1 108 ? -2.451 -2.253 20.327 1.00 79.94 108 ALA A O 1
ATOM 904 N N . GLU A 1 109 ? -3.692 -3.585 19.022 1.00 76.81 109 GLU A N 1
ATOM 905 C CA . GLU A 1 109 ? -4.303 -4.314 20.140 1.00 76.81 109 GLU A CA 1
ATOM 906 C C . GLU A 1 109 ? -3.307 -5.231 20.848 1.00 76.81 109 GLU A C 1
ATOM 908 O O . GLU A 1 109 ? -3.230 -5.230 22.078 1.00 76.81 109 GLU A O 1
ATOM 913 N N . THR A 1 110 ? -2.465 -5.929 20.084 1.00 75.25 110 THR A N 1
ATOM 914 C CA . THR A 1 110 ? -1.401 -6.776 20.642 1.00 75.25 110 THR A CA 1
ATOM 915 C C . THR A 1 110 ? -0.408 -5.951 21.468 1.00 75.25 110 THR A C 1
ATOM 917 O O . THR A 1 110 ? 0.027 -6.375 22.541 1.00 75.25 110 THR A O 1
ATOM 920 N N . LEU A 1 111 ? -0.056 -4.751 20.995 1.00 69.50 111 LEU A N 1
ATOM 921 C CA . LEU A 1 111 ? 0.789 -3.812 21.735 1.00 69.50 111 LEU A CA 1
ATOM 922 C C . LEU A 1 111 ? 0.108 -3.335 23.022 1.00 69.50 111 LEU A C 1
ATOM 924 O O . LEU A 1 111 ? 0.745 -3.325 24.076 1.00 69.50 111 LEU A O 1
ATOM 928 N N . SER A 1 112 ? -1.184 -2.998 22.960 1.00 63.78 112 SER A N 1
ATOM 929 C CA . SER A 1 112 ? -1.935 -2.544 24.136 1.00 63.78 112 SER A CA 1
ATOM 930 C C . SER A 1 112 ? -2.043 -3.620 25.219 1.00 63.78 112 SER A C 1
ATOM 932 O O . SER A 1 112 ? -1.992 -3.293 26.404 1.00 63.78 112 SER A O 1
ATOM 934 N N . GLN A 1 113 ? -2.169 -4.893 24.832 1.00 63.31 113 GLN A N 1
ATOM 935 C CA . GLN A 1 113 ? -2.201 -6.021 25.768 1.00 63.31 113 GLN A CA 1
ATOM 936 C C . GLN A 1 113 ? -0.834 -6.275 26.419 1.00 63.31 113 GLN A C 1
ATOM 938 O O . GLN A 1 113 ? -0.768 -6.599 27.602 1.00 63.31 113 GLN A O 1
ATOM 943 N N . LYS A 1 114 ? 0.266 -6.097 25.675 1.00 60.50 114 LYS A N 1
ATOM 944 C CA . LYS A 1 114 ? 1.632 -6.323 26.181 1.00 60.50 114 LYS A CA 1
ATOM 945 C C . LYS A 1 114 ? 2.165 -5.192 27.063 1.00 60.50 114 LYS A C 1
ATOM 947 O O . LYS A 1 114 ? 3.011 -5.453 27.912 1.00 60.50 114 LYS A O 1
ATOM 952 N N . GLN A 1 115 ? 1.727 -3.949 26.849 1.00 56.16 115 GLN A N 1
ATOM 953 C CA . GLN A 1 115 ? 2.334 -2.769 27.481 1.00 56.16 115 GLN A CA 1
ATOM 954 C C . GLN A 1 115 ? 1.567 -2.182 28.669 1.00 56.16 115 GLN A C 1
ATOM 956 O O . GLN A 1 115 ? 2.017 -1.166 29.188 1.00 56.16 115 GLN A O 1
ATOM 961 N N . GLY A 1 116 ? 0.458 -2.781 29.120 1.00 47.78 116 GLY A N 1
ATOM 962 C CA . GLY A 1 116 ? -0.228 -2.360 30.349 1.00 47.78 116 GLY A CA 1
ATOM 963 C C . GLY A 1 116 ? -0.405 -0.839 30.457 1.00 47.78 116 GLY A C 1
ATOM 964 O O . GLY A 1 116 ? 0.254 -0.191 31.262 1.00 47.78 116 GLY A O 1
ATOM 965 N N . THR A 1 117 ? -1.285 -0.251 29.642 1.00 51.44 117 THR A N 1
ATOM 966 C CA . THR A 1 117 ? -1.749 1.148 29.797 1.00 51.44 117 THR A CA 1
ATOM 967 C C . THR A 1 117 ? -0.653 2.219 29.957 1.00 51.44 117 THR A C 1
ATOM 969 O O . THR A 1 117 ? -0.807 3.155 30.737 1.00 51.44 117 THR A O 1
ATOM 972 N N . ILE A 1 118 ? 0.429 2.182 29.177 1.00 47.00 118 ILE A N 1
ATOM 973 C CA . ILE A 1 118 ? 1.218 3.405 28.956 1.00 47.00 118 ILE A CA 1
ATOM 974 C C . ILE A 1 118 ? 0.525 4.196 27.845 1.00 47.00 118 ILE A C 1
ATOM 976 O O . ILE A 1 118 ? 0.729 3.955 26.657 1.00 47.00 118 ILE A O 1
ATOM 980 N N . ILE A 1 119 ? -0.355 5.120 28.243 1.00 49.12 119 ILE A N 1
ATOM 981 C CA . ILE A 1 119 ? -1.031 6.058 27.341 1.00 49.12 119 ILE A CA 1
ATOM 982 C C . ILE A 1 119 ? 0.047 6.926 26.679 1.00 49.12 119 ILE A C 1
ATOM 984 O O . ILE A 1 119 ? 0.541 7.894 27.260 1.00 49.12 119 ILE A O 1
ATOM 988 N N . GLN A 1 120 ? 0.447 6.553 25.463 1.00 47.69 120 GLN A N 1
ATOM 989 C CA . GLN A 1 120 ? 1.362 7.345 24.653 1.00 47.69 120 GLN A CA 1
ATOM 990 C C . GLN A 1 120 ? 0.689 8.682 24.308 1.00 47.69 120 GLN A C 1
ATOM 992 O O . GLN A 1 120 ? -0.419 8.729 23.779 1.00 47.69 120 GLN A O 1
ATOM 997 N N . ARG A 1 121 ? 1.370 9.784 24.647 1.00 44.84 121 ARG A N 1
ATOM 998 C CA . ARG A 1 121 ? 0.931 11.179 24.440 1.00 44.84 121 ARG A CA 1
ATOM 999 C C . ARG A 1 121 ? 0.847 11.596 22.963 1.00 44.84 121 ARG A C 1
ATOM 1001 O O . ARG A 1 121 ? 0.330 12.668 22.671 1.00 44.84 121 ARG A O 1
ATOM 1008 N N . HIS A 1 122 ? 1.307 10.753 22.042 1.00 47.28 122 HIS A N 1
ATOM 1009 C CA . HIS A 1 122 ? 1.026 10.869 20.614 1.00 47.28 122 HIS A CA 1
ATOM 1010 C C . HIS A 1 122 ? -0.190 10.001 20.294 1.00 47.28 122 HIS A C 1
ATOM 1012 O O . HIS A 1 122 ? -0.257 8.864 20.753 1.00 47.28 122 HIS A O 1
ATOM 1018 N N . GLY A 1 123 ? -1.172 10.540 19.564 1.00 56.16 123 GLY A N 1
ATOM 1019 C CA . GLY A 1 123 ? -2.418 9.834 19.253 1.00 56.16 123 GLY A CA 1
ATOM 1020 C C . GLY A 1 123 ? -2.165 8.380 18.847 1.00 56.16 123 GLY A C 1
ATOM 1021 O O . GLY A 1 123 ? -1.311 8.110 18.009 1.00 56.16 123 GLY A O 1
ATOM 1022 N N . SER A 1 124 ? -2.873 7.440 19.483 1.00 69.81 124 SER A N 1
ATOM 1023 C CA . SER A 1 124 ? -2.665 6.003 19.263 1.00 69.81 124 SER A CA 1
ATOM 1024 C C . SER A 1 124 ? -2.683 5.669 17.762 1.00 69.81 124 SER A C 1
ATOM 1026 O O . SER A 1 1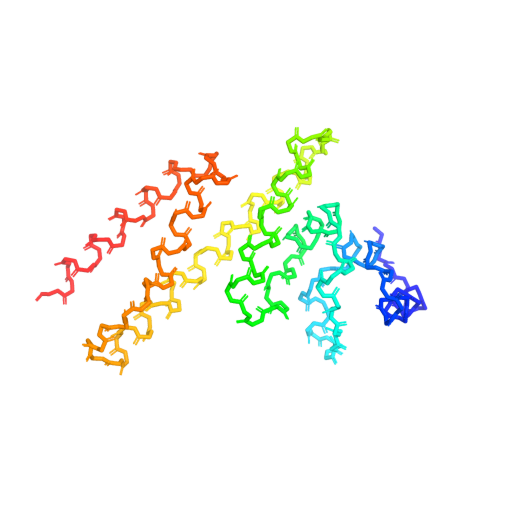24 ? -3.568 6.193 17.077 1.00 69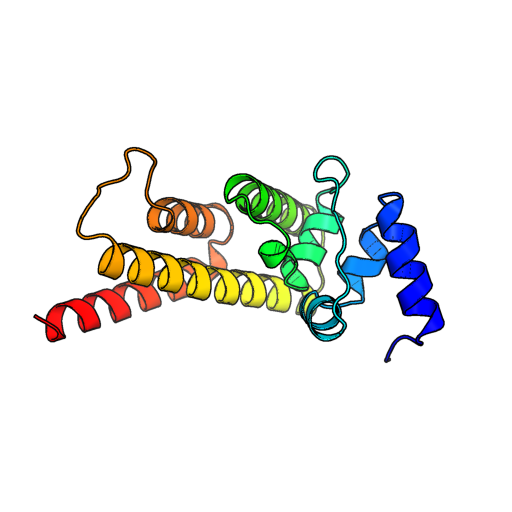.81 124 SER A O 1
ATOM 1028 N N . PRO A 1 125 ? -1.832 4.754 17.259 1.00 70.81 125 PRO A N 1
ATOM 1029 C CA . PRO A 1 125 ? -1.846 4.319 15.857 1.00 70.81 125 PRO A CA 1
ATOM 1030 C C . PRO A 1 125 ? -3.249 3.948 15.344 1.00 70.81 125 PRO A C 1
ATOM 1032 O O . PRO A 1 125 ? -3.605 4.280 14.220 1.00 70.81 125 PRO A O 1
ATOM 1035 N N . LYS A 1 126 ? -4.092 3.369 16.213 1.00 78.19 126 LYS A N 1
ATOM 1036 C CA . LYS A 1 126 ? -5.518 3.087 15.965 1.00 78.19 126 LYS A CA 1
ATOM 1037 C C . LYS A 1 126 ? -6.322 4.337 15.573 1.00 78.19 126 LYS A C 1
ATOM 1039 O O . LYS A 1 126 ? -7.070 4.308 14.605 1.00 78.19 126 LYS A O 1
ATOM 1044 N N . LYS A 1 127 ? -6.142 5.457 16.282 1.00 81.06 127 LYS A N 1
ATOM 1045 C CA . LYS A 1 127 ? -6.800 6.742 15.973 1.00 81.06 127 LYS A CA 1
ATOM 1046 C C . LYS A 1 127 ? -6.317 7.328 14.650 1.00 81.06 127 LYS A C 1
ATOM 1048 O O . LYS A 1 127 ? -7.146 7.827 13.898 1.00 81.06 127 LYS A O 1
ATOM 1053 N N . LEU A 1 128 ? -5.013 7.248 14.374 1.00 83.00 128 LEU A N 1
ATOM 1054 C CA . LEU A 1 128 ? -4.440 7.730 13.116 1.00 83.00 128 LEU A CA 1
ATOM 1055 C C . LEU A 1 128 ? -5.051 6.987 11.925 1.00 83.00 128 LEU A C 1
ATOM 1057 O O . LEU A 1 128 ? -5.650 7.608 11.056 1.00 83.00 128 LEU A O 1
ATOM 1061 N N . TRP A 1 129 ? -4.979 5.655 11.936 1.00 86.06 129 TRP A N 1
ATOM 1062 C CA . TRP A 1 129 ? -5.501 4.828 10.850 1.00 86.06 129 TRP A CA 1
ATOM 1063 C C . TRP A 1 129 ? -7.022 4.910 10.715 1.00 86.06 129 TRP A C 1
ATOM 1065 O O . TRP A 1 129 ? -7.528 4.931 9.599 1.00 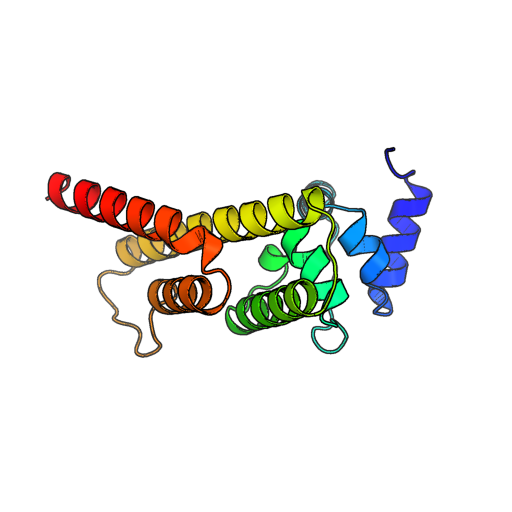86.06 129 TRP A O 1
ATOM 1075 N N . ASN A 1 130 ? -7.763 5.030 11.821 1.00 87.12 130 ASN A N 1
ATOM 1076 C CA . ASN A 1 130 ? -9.206 5.264 11.758 1.00 87.12 130 ASN A CA 1
ATOM 1077 C C . ASN A 1 130 ? -9.539 6.571 11.037 1.00 87.12 130 ASN A C 1
ATOM 1079 O O . ASN A 1 130 ? -10.388 6.554 10.149 1.00 87.12 130 ASN A O 1
ATOM 1083 N N . ARG A 1 131 ? -8.877 7.673 11.408 1.00 87.31 131 ARG A N 1
ATOM 1084 C CA . ARG A 1 131 ? -9.082 8.979 10.775 1.00 87.31 131 ARG A CA 1
ATOM 1085 C C . ARG A 1 131 ? -8.694 8.944 9.299 1.00 87.31 131 ARG A C 1
ATOM 1087 O O . ARG A 1 131 ? -9.442 9.428 8.461 1.00 87.31 131 ARG A O 1
ATOM 1094 N N . LEU A 1 132 ? -7.562 8.317 8.990 1.00 86.44 132 LEU A N 1
ATOM 1095 C CA . LEU A 1 132 ? -7.065 8.199 7.628 1.00 86.44 132 LEU A CA 1
ATOM 1096 C C . LEU A 1 132 ? -8.051 7.455 6.718 1.00 86.44 132 LEU A C 1
ATOM 1098 O O . LEU A 1 132 ? -8.324 7.912 5.614 1.00 86.44 132 LEU A O 1
ATOM 1102 N N . MET A 1 133 ? -8.620 6.342 7.190 1.00 88.31 133 MET A N 1
ATOM 1103 C CA . MET A 1 133 ? -9.633 5.591 6.439 1.00 88.31 133 MET A CA 1
ATOM 1104 C C . MET A 1 133 ? -10.896 6.417 6.187 1.00 88.31 133 MET A C 1
ATOM 1106 O O . MET A 1 133 ? -11.420 6.402 5.080 1.00 88.31 133 MET A O 1
ATOM 1110 N N . GLU A 1 134 ? -11.358 7.148 7.199 1.00 88.06 134 GLU A N 1
ATOM 1111 C CA . GLU A 1 134 ? -12.564 7.978 7.118 1.00 88.06 134 GLU A CA 1
ATOM 1112 C C . GLU A 1 134 ? -12.404 9.145 6.136 1.00 88.06 134 GLU A C 1
ATOM 1114 O O . GLU A 1 134 ? -13.312 9.432 5.361 1.00 88.06 134 GLU A O 1
ATOM 1119 N N . GLU A 1 135 ? -11.237 9.796 6.140 1.00 87.88 135 GLU A N 1
ATOM 1120 C CA . GLU A 1 135 ? -10.962 10.951 5.281 1.00 87.88 135 GLU A CA 1
ATOM 1121 C C . GLU A 1 135 ? -10.582 10.548 3.848 1.00 87.88 135 GLU A C 1
ATOM 1123 O O . GLU A 1 135 ? -10.957 11.234 2.899 1.00 87.88 135 GLU A O 1
ATOM 1128 N N . GLN A 1 136 ? -9.823 9.461 3.669 1.00 87.94 136 GLN A N 1
ATOM 1129 C CA . GLN A 1 136 ? -9.226 9.127 2.370 1.00 87.94 136 GLN A CA 1
ATOM 1130 C C . GLN A 1 136 ? -9.966 8.022 1.611 1.00 87.94 136 GLN A C 1
ATOM 1132 O O . GLN A 1 136 ? -9.902 7.984 0.381 1.00 87.94 136 GLN A O 1
ATOM 1137 N N . VAL A 1 137 ? -10.662 7.118 2.304 1.00 88.50 137 VAL A N 1
ATOM 1138 C CA . VAL A 1 137 ? -11.323 5.963 1.674 1.00 88.50 137 VAL A CA 1
ATOM 1139 C C . VAL A 1 137 ? -12.749 5.787 2.211 1.00 88.50 137 VAL A C 1
ATOM 1141 O O . VAL A 1 137 ? -13.069 4.762 2.826 1.00 88.50 137 VAL A O 1
ATOM 1144 N N . PRO A 1 138 ? -13.633 6.783 1.992 1.00 87.56 138 PRO A N 1
ATOM 1145 C CA . PRO A 1 138 ? -15.011 6.747 2.484 1.00 87.56 138 PRO A CA 1
ATOM 1146 C C . PRO A 1 138 ? -15.813 5.550 1.949 1.00 87.56 138 PRO A C 1
ATOM 1148 O O . PRO A 1 138 ? -16.775 5.120 2.581 1.00 87.56 138 PRO A O 1
ATOM 1151 N N . GLU A 1 139 ? -15.404 4.957 0.825 1.00 88.69 139 GLU A N 1
ATOM 1152 C CA . GLU A 1 139 ? -16.017 3.757 0.247 1.00 88.69 139 GLU A CA 1
ATOM 1153 C C . GLU A 1 139 ? -15.958 2.547 1.191 1.00 88.69 139 GLU A C 1
ATOM 1155 O O . GLU A 1 139 ? -16.812 1.661 1.135 1.00 88.69 139 GLU A O 1
ATOM 1160 N N . LEU A 1 140 ? -14.972 2.513 2.091 1.00 90.31 140 LEU A N 1
ATOM 1161 C CA . LEU A 1 140 ? -14.802 1.444 3.071 1.00 90.31 140 LEU A CA 1
ATOM 1162 C C . LEU A 1 140 ? -15.461 1.756 4.418 1.00 90.31 140 LEU A C 1
ATOM 1164 O O . LEU A 1 140 ? -15.388 0.927 5.325 1.00 90.31 140 LEU A O 1
ATOM 1168 N N . GLU A 1 141 ? -16.137 2.898 4.575 1.00 87.75 141 GLU A N 1
ATOM 1169 C CA . GLU A 1 141 ? -16.643 3.349 5.874 1.00 87.75 141 GLU A CA 1
ATOM 1170 C C . GLU A 1 141 ? -17.667 2.382 6.479 1.00 87.75 141 GLU A C 1
ATOM 1172 O O . GLU A 1 141 ? -17.570 2.017 7.651 1.00 87.75 141 GLU A O 1
ATOM 1177 N N . THR A 1 142 ? -18.610 1.874 5.680 1.00 87.56 142 THR A N 1
ATOM 1178 C CA . THR A 1 142 ? -19.5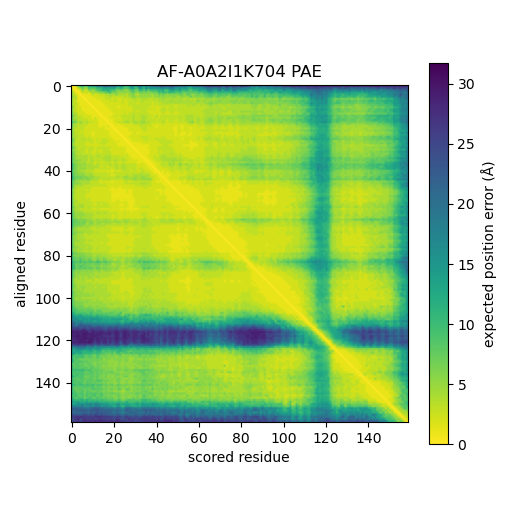80 0.873 6.155 1.00 87.56 142 THR A CA 1
ATOM 1179 C C . THR A 1 142 ? -18.879 -0.399 6.641 1.00 87.56 142 THR A C 1
ATOM 1181 O O . THR A 1 142 ? -19.221 -0.941 7.695 1.00 87.56 142 THR A O 1
ATOM 1184 N N . LYS A 1 143 ? -17.852 -0.850 5.908 1.00 89.38 143 LYS A N 1
ATOM 1185 C CA . LYS A 1 143 ? -17.037 -2.022 6.262 1.00 89.38 143 LYS A CA 1
ATOM 1186 C C . LYS A 1 143 ? -16.233 -1.763 7.544 1.00 89.38 143 LYS A C 1
ATOM 1188 O O . LYS A 1 143 ? -16.196 -2.622 8.426 1.00 89.38 143 LYS A O 1
ATOM 1193 N N . ARG A 1 144 ? -15.670 -0.557 7.696 1.00 87.88 144 ARG A N 1
ATOM 1194 C CA . ARG A 1 144 ? -14.949 -0.090 8.893 1.00 87.88 144 ARG A CA 1
ATOM 1195 C C . ARG A 1 144 ? -15.848 -0.085 10.125 1.00 87.88 144 ARG A C 1
ATOM 1197 O O . ARG A 1 144 ? -15.478 -0.662 11.144 1.00 87.88 144 ARG A O 1
ATOM 1204 N N . GLN A 1 145 ? -17.038 0.506 10.039 1.00 8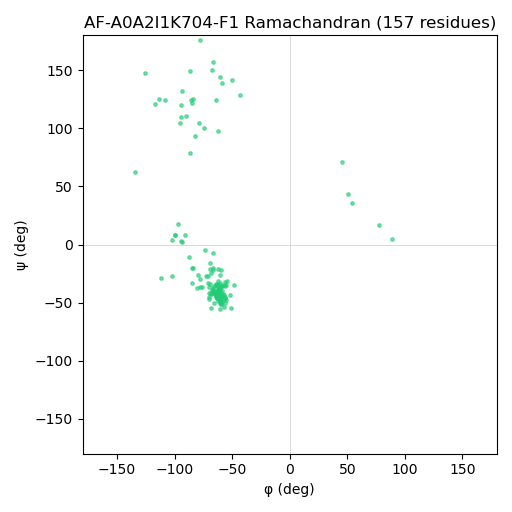7.00 145 GLN A N 1
ATOM 1205 C CA . GLN A 1 145 ? -17.977 0.556 11.163 1.00 87.00 145 GLN A CA 1
ATOM 1206 C C . GLN A 1 145 ? -18.423 -0.840 11.603 1.00 87.00 145 GLN A C 1
ATOM 1208 O O . GLN A 1 145 ? -18.476 -1.115 12.801 1.00 87.00 145 GLN A O 1
ATOM 1213 N N . ALA A 1 146 ? -18.711 -1.735 10.652 1.00 87.12 146 ALA A N 1
ATOM 1214 C CA . ALA A 1 146 ? -19.050 -3.122 10.958 1.00 87.12 146 ALA A CA 1
ATOM 1215 C C . ALA A 1 146 ? -17.895 -3.848 11.671 1.00 87.12 146 ALA A C 1
ATOM 1217 O O . ALA A 1 146 ? -18.117 -4.525 12.675 1.00 87.12 146 ALA A O 1
ATOM 1218 N N . PHE A 1 147 ? -16.659 -3.654 11.202 1.00 87.12 147 PHE A N 1
ATOM 1219 C CA . PHE A 1 147 ? -15.459 -4.221 11.818 1.00 87.12 147 PHE A CA 1
ATOM 1220 C C . PHE A 1 147 ? -15.225 -3.716 13.245 1.00 87.12 147 PHE A C 1
ATOM 1222 O O . PHE A 1 147 ? -14.963 -4.514 14.142 1.00 87.12 147 PHE A O 1
ATOM 1229 N N . LEU A 1 148 ? -15.345 -2.406 13.478 1.00 85.06 148 LEU A N 1
ATOM 1230 C CA . LEU A 1 148 ? -15.170 -1.820 14.809 1.00 85.06 148 LEU A CA 1
ATOM 1231 C C . LEU A 1 148 ? -16.230 -2.337 15.792 1.00 85.06 148 LEU A C 1
ATOM 1233 O O . LEU A 1 148 ? -15.870 -2.786 16.878 1.00 85.06 148 LEU A O 1
ATOM 1237 N N . LYS A 1 149 ? -17.506 -2.381 15.380 1.00 85.19 149 LYS A N 1
ATOM 1238 C CA . LYS A 1 149 ? -18.599 -2.936 16.197 1.00 85.19 149 LYS A CA 1
ATOM 1239 C C . LYS A 1 149 ? -18.368 -4.403 16.559 1.00 85.19 149 LYS A C 1
ATOM 1241 O O . LYS A 1 149 ? -18.562 -4.785 17.707 1.00 85.19 149 LYS A O 1
ATOM 1246 N N . ALA A 1 150 ? -17.933 -5.227 15.604 1.00 82.38 150 ALA A N 1
ATOM 1247 C CA . ALA A 1 150 ? -17.661 -6.642 15.859 1.00 82.38 150 ALA A CA 1
ATOM 1248 C C . ALA A 1 150 ? -16.555 -6.847 16.913 1.00 82.38 150 ALA A C 1
ATOM 1250 O O . ALA A 1 150 ? -16.637 -7.773 17.718 1.00 82.38 150 ALA A O 1
ATOM 1251 N N . ARG A 1 151 ? -15.545 -5.967 16.943 1.00 75.69 151 ARG A N 1
ATOM 1252 C CA . ARG A 1 151 ? -14.450 -6.032 17.924 1.00 75.69 151 ARG A CA 1
ATOM 1253 C C . ARG A 1 151 ? -14.851 -5.535 19.310 1.00 75.69 151 ARG A C 1
ATOM 1255 O O . ARG A 1 151 ? -14.418 -6.121 20.295 1.00 75.69 151 ARG A O 1
ATOM 1262 N N . GLU A 1 152 ? -15.695 -4.508 19.398 1.00 71.50 152 GLU A N 1
ATOM 1263 C CA . GLU A 1 152 ? -16.245 -4.045 20.683 1.00 71.50 152 GLU A CA 1
ATOM 1264 C C . GLU A 1 152 ? -17.052 -5.150 21.379 1.00 71.50 152 GLU A C 1
ATOM 1266 O O . GLU A 1 152 ? -16.926 -5.346 22.587 1.00 71.50 152 GLU A O 1
ATOM 1271 N N . VAL A 1 153 ? -17.826 -5.924 20.609 1.00 63.72 153 VAL A N 1
ATOM 1272 C CA . VAL A 1 153 ? -18.580 -7.067 21.140 1.00 63.72 153 VAL A CA 1
ATOM 1273 C C . VAL A 1 153 ? -17.629 -8.134 21.705 1.00 63.72 153 VAL A C 1
ATOM 1275 O O . VAL A 1 153 ? -17.822 -8.571 22.837 1.00 63.72 153 VAL A O 1
ATOM 1278 N N . ASP A 1 154 ? -16.559 -8.502 20.995 1.00 59.75 154 ASP A N 1
ATOM 1279 C CA . ASP A 1 154 ? -15.589 -9.504 21.477 1.00 59.75 154 ASP A CA 1
ATOM 1280 C C . ASP A 1 154 ? -14.845 -9.057 22.760 1.00 59.75 154 ASP A C 1
ATOM 1282 O O . ASP A 1 154 ? -14.588 -9.868 23.650 1.00 59.75 154 ASP A O 1
ATOM 1286 N N . GLU A 1 155 ? -14.567 -7.758 22.930 1.00 57.31 155 GLU A N 1
ATOM 1287 C CA . GLU A 1 155 ? -14.002 -7.224 24.183 1.00 57.31 155 GLU A CA 1
ATOM 1288 C C . GLU A 1 155 ? -14.995 -7.268 25.358 1.00 57.31 155 GLU A C 1
ATOM 1290 O O . GLU A 1 155 ? -14.582 -7.486 26.500 1.00 57.31 155 GLU A O 1
ATOM 1295 N N . THR A 1 156 ? -16.299 -7.090 25.108 1.00 57.47 156 THR A N 1
ATOM 1296 C CA . THR A 1 156 ? -17.327 -7.169 26.165 1.00 57.47 156 THR A CA 1
ATOM 1297 C C . THR A 1 156 ? -17.597 -8.587 26.662 1.00 57.47 156 THR A C 1
ATOM 1299 O O . THR A 1 156 ? -17.961 -8.744 27.823 1.00 57.47 156 THR A O 1
ATOM 1302 N N . PHE A 1 157 ? -17.376 -9.614 25.835 1.00 50.59 157 PHE A N 1
ATOM 1303 C CA . PHE A 1 157 ? -17.558 -11.021 26.220 1.00 50.59 157 PHE A CA 1
ATOM 1304 C C . PHE A 1 157 ? -16.315 -11.662 26.865 1.00 50.59 157 PHE A C 1
ATOM 1306 O O . PHE A 1 157 ? -16.409 -12.760 27.409 1.00 50.59 157 PHE A O 1
ATOM 1313 N N . LYS A 1 158 ? -15.153 -10.994 26.818 1.00 48.06 158 LYS A N 1
ATOM 1314 C CA . LYS A 1 158 ? -13.897 -11.440 27.455 1.00 48.06 158 LYS A CA 1
ATOM 1315 C C . LYS A 1 158 ? -13.654 -10.845 28.854 1.00 48.06 158 LYS A C 1
ATOM 1317 O O . LYS A 1 158 ? -12.594 -11.101 29.427 1.00 48.06 158 LYS A O 1
ATOM 1322 N N . LYS A 1 159 ? -14.590 -10.051 29.385 1.00 41.91 159 LYS A N 1
ATOM 1323 C CA . LYS A 1 159 ? -14.596 -9.552 30.773 1.00 41.91 159 LYS A CA 1
ATOM 1324 C C . LYS A 1 159 ? -15.496 -10.406 31.652 1.00 41.91 159 LYS A C 1
ATOM 1326 O O . LYS A 1 159 ? -15.114 -10.584 32.828 1.00 41.91 159 LYS A O 1
#

Organism: NCBI:txid87541